Protein AF-K9WEK2-F1 (afdb_monomer)

Solvent-accessible surface area (backbone atoms only — not comparable to full-atom values): 4218 Å² total; per-residue (Å²): 132,89,86,44,73,48,72,45,66,57,95,89,43,75,78,44,78,43,78,51,89,58,60,63,45,35,33,13,39,32,85,86,31,80,41,60,41,94,45,89,91,42,34,64,62,24,35,36,37,36,65,76,49,82,56,91,95,43,73,48,66,51,76,52,74,48,82,126

pLDDT: mean 78.62, std 12.07, range [48.78, 91.44]

Radius of gyration: 12.63 Å; Cα contacts (8 Å, |Δi|>4): 121; chains: 1; bounding box: 36×18×28 Å

Organism: NCBI:txid1173027

Secondary structure (DSSP, 8-state):
-PPEEEEEEETTEEEEEEEE-SSEEEEESSTTSSEE---TTS-SS-EEEEEEEEETTEEEEEEEE---

InterPro domains:
  IPR008984 SMAD/FHA domain superfamily [SSF49879] (5-51)

Foldseek 3Di:
DDWDWDFDDDPNDGPDIDTDPDQKAWDFCAPPGNHHDVDPQTHRTAWMWGFDDDDPNDTDTDIDGDDD

Structure (mmCIF, N/CA/C/O backbone):
data_AF-K9WEK2-F1
#
_entry.id   AF-K9WEK2-F1
#
loop_
_atom_site.group_PDB
_atom_site.id
_atom_site.type_symbol
_atom_site.label_atom_id
_atom_site.label_alt_id
_atom_site.label_comp_id
_atom_site.label_asym_id
_atom_site.label_entity_id
_atom_site.label_seq_id
_atom_site.pdbx_PDB_ins_code
_atom_site.Cartn_x
_atom_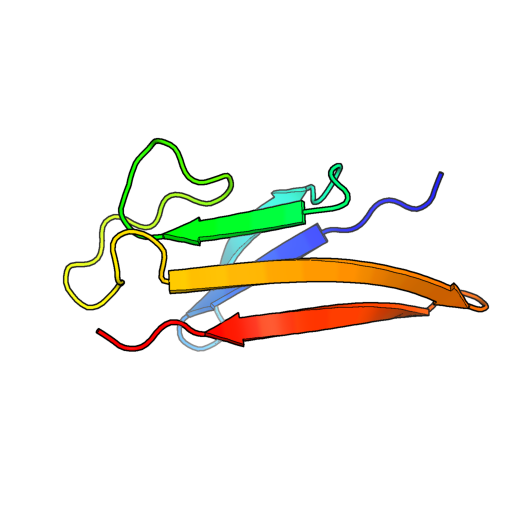site.Cartn_y
_atom_site.Cartn_z
_atom_site.occupancy
_atom_site.B_iso_or_equiv
_atom_site.auth_seq_id
_atom_site.auth_comp_id
_atom_site.auth_asym_id
_atom_site.auth_atom_id
_atom_site.pdbx_PDB_model_num
ATOM 1 N N . MET A 1 1 ? 20.165 -4.023 -5.100 1.00 53.53 1 MET A N 1
ATOM 2 C CA . MET A 1 1 ? 18.877 -3.352 -5.402 1.00 53.53 1 MET A CA 1
ATOM 3 C C . MET A 1 1 ? 18.415 -2.629 -4.147 1.00 53.53 1 MET A C 1
ATOM 5 O O . MET A 1 1 ? 18.544 -3.205 -3.077 1.00 53.53 1 MET A O 1
ATOM 9 N N . ALA A 1 2 ? 17.962 -1.378 -4.248 1.00 66.38 2 ALA A N 1
ATOM 10 C CA . ALA A 1 2 ? 17.521 -0.608 -3.081 1.00 66.38 2 ALA A CA 1
ATOM 11 C C . ALA A 1 2 ? 16.216 -1.189 -2.505 1.00 66.38 2 ALA A C 1
ATOM 13 O O . ALA A 1 2 ? 15.264 -1.409 -3.255 1.00 66.38 2 ALA A O 1
ATOM 14 N N . GLU A 1 3 ? 16.184 -1.454 -1.197 1.00 71.19 3 GLU A N 1
ATOM 15 C CA . GLU A 1 3 ? 14.987 -1.914 -0.483 1.00 71.19 3 GLU A CA 1
ATOM 16 C C . GLU A 1 3 ? 14.168 -0.693 -0.042 1.00 71.19 3 GLU A C 1
ATOM 18 O O . GLU A 1 3 ? 14.660 0.143 0.715 1.00 71.19 3 GLU A O 1
ATOM 23 N N . PHE A 1 4 ? 12.916 -0.589 -0.497 1.00 79.56 4 PHE A N 1
ATOM 24 C CA . PHE A 1 4 ? 11.981 0.438 -0.037 1.00 79.56 4 PHE A CA 1
ATOM 25 C C . PHE A 1 4 ? 10.991 -0.156 0.962 1.00 79.56 4 PHE A C 1
ATOM 27 O O . PHE A 1 4 ? 10.499 -1.274 0.786 1.00 79.56 4 PHE A O 1
ATOM 34 N N . LYS A 1 5 ? 10.697 0.596 2.025 1.00 83.56 5 LYS A N 1
ATOM 35 C CA . LYS A 1 5 ? 9.739 0.211 3.066 1.00 83.56 5 LYS A CA 1
ATOM 36 C C . LYS A 1 5 ? 8.713 1.324 3.240 1.00 83.56 5 LYS A C 1
ATOM 38 O O . LYS A 1 5 ? 9.087 2.473 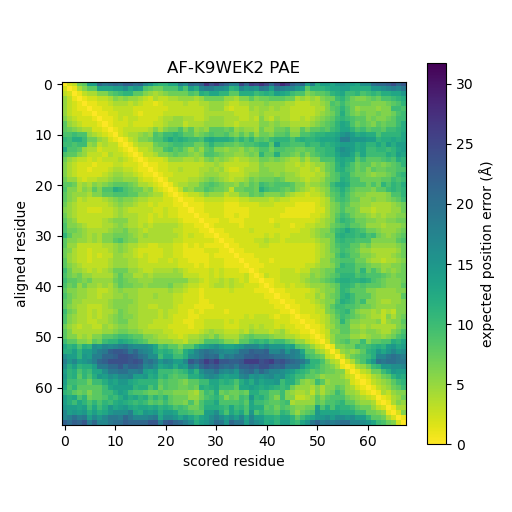3.454 1.00 83.56 5 LYS A O 1
ATOM 43 N N . LEU A 1 6 ? 7.437 0.970 3.161 1.00 84.00 6 LEU A N 1
ATOM 44 C CA . LEU A 1 6 ? 6.313 1.837 3.491 1.00 84.00 6 LEU A CA 1
ATOM 45 C C . LEU A 1 6 ? 5.945 1.604 4.957 1.00 84.00 6 LEU A C 1
ATOM 47 O O . LEU A 1 6 ? 5.721 0.460 5.355 1.00 84.00 6 LEU A O 1
ATOM 51 N N . ARG A 1 7 ? 5.894 2.671 5.755 1.00 86.31 7 ARG A N 1
ATOM 52 C CA . ARG A 1 7 ? 5.478 2.621 7.162 1.00 86.31 7 ARG A CA 1
ATOM 53 C C . ARG A 1 7 ? 4.126 3.304 7.296 1.00 86.31 7 ARG A C 1
ATOM 55 O O . ARG A 1 7 ? 4.002 4.475 6.957 1.00 86.31 7 ARG A O 1
ATOM 62 N N . LEU A 1 8 ? 3.141 2.561 7.776 1.00 83.81 8 LEU A N 1
ATOM 63 C CA . LEU A 1 8 ? 1.854 3.089 8.194 1.00 83.81 8 LEU A CA 1
ATOM 64 C C . LEU A 1 8 ? 1.964 3.460 9.671 1.00 83.81 8 LEU A C 1
ATOM 66 O O . LEU A 1 8 ? 2.373 2.624 10.482 1.00 83.81 8 LEU A O 1
ATOM 70 N N . GLN A 1 9 ? 1.655 4.714 9.989 1.00 85.06 9 GLN A N 1
ATOM 71 C CA . GLN A 1 9 ? 1.683 5.229 11.351 1.00 85.06 9 GLN A CA 1
ATOM 72 C C . GLN A 1 9 ? 0.328 5.829 11.708 1.00 85.06 9 GLN A C 1
ATOM 74 O O . GLN A 1 9 ? -0.224 6.613 10.936 1.00 85.06 9 GLN A O 1
ATOM 79 N N . LEU A 1 10 ? -0.176 5.473 12.882 1.00 79.69 10 LEU A N 1
ATOM 80 C CA . LEU A 1 10 ? -1.387 6.016 13.483 1.00 79.69 10 LEU A CA 1
ATOM 81 C C . LEU A 1 10 ? -0.979 6.660 14.798 1.00 79.69 10 LEU A C 1
ATOM 83 O O . LEU A 1 10 ? -0.451 5.969 15.657 1.00 79.69 10 LEU A O 1
ATOM 87 N N . GLN A 1 11 ? -1.206 7.970 14.938 1.00 78.06 11 GLN A N 1
ATOM 88 C CA . GLN A 1 11 ? -0.911 8.703 16.178 1.00 78.06 11 GLN A CA 1
ATOM 89 C C . GLN A 1 11 ? 0.479 8.365 16.754 1.00 78.06 11 GLN A C 1
ATOM 91 O O . GLN A 1 11 ? 0.614 8.056 17.928 1.00 78.06 11 GLN A O 1
ATOM 96 N N . GLU A 1 12 ? 1.504 8.413 15.895 1.00 77.81 12 GLU A N 1
ATOM 97 C CA . GLU A 1 12 ? 2.923 8.154 16.214 1.00 77.81 12 GLU A CA 1
ATOM 98 C C . GLU A 1 12 ? 3.323 6.673 16.360 1.00 77.81 12 GLU A C 1
ATOM 100 O O . GLU A 1 12 ? 4.496 6.343 16.152 1.00 77.81 12 GLU A O 1
ATOM 105 N N . ASP A 1 13 ? 2.366 5.763 16.545 1.00 77.44 13 ASP A N 1
ATOM 106 C CA . ASP A 1 13 ? 2.619 4.324 16.569 1.00 77.44 13 ASP A CA 1
ATOM 107 C C . ASP A 1 13 ? 2.725 3.724 15.167 1.00 77.44 13 ASP A C 1
ATOM 109 O O . ASP A 1 13 ? 1.937 3.997 14.259 1.00 77.44 13 ASP A O 1
ATOM 113 N N . VAL A 1 14 ? 3.731 2.868 14.978 1.00 81.06 14 VAL A N 1
ATOM 114 C CA . VAL A 1 14 ? 3.950 2.153 13.716 1.00 81.06 14 VAL A CA 1
ATOM 115 C C . VAL A 1 14 ? 3.037 0.940 13.684 1.00 81.06 14 VAL A C 1
ATOM 117 O O . VAL A 1 14 ? 3.374 -0.113 14.216 1.00 81.06 14 VAL A O 1
ATOM 120 N N . GLU A 1 15 ? 1.906 1.074 13.006 1.00 83.38 15 GLU A N 1
ATOM 121 C CA . GLU A 1 15 ? 0.946 -0.016 12.863 1.00 83.38 15 GLU A CA 1
ATOM 122 C C . GLU A 1 15 ? 1.493 -1.117 11.943 1.00 83.38 15 GLU A C 1
ATOM 124 O O . GLU A 1 15 ? 1.383 -2.311 12.225 1.00 83.38 15 GLU A O 1
ATOM 129 N N . LYS A 1 16 ? 2.105 -0.728 10.815 1.00 83.94 16 LYS A N 1
ATOM 130 C CA . LYS A 1 16 ? 2.539 -1.692 9.799 1.00 83.94 16 LYS A CA 1
ATOM 131 C C . LYS A 1 16 ? 3.735 -1.198 9.007 1.00 83.94 16 LYS A C 1
ATOM 133 O O . LYS A 1 16 ? 3.796 -0.048 8.587 1.00 83.94 16 LYS A O 1
ATOM 138 N N . THR A 1 17 ? 4.680 -2.096 8.744 1.00 86.31 17 THR A N 1
ATOM 139 C CA . THR A 1 17 ? 5.775 -1.852 7.798 1.00 86.31 17 THR A CA 1
ATOM 140 C C . THR A 1 17 ? 5.684 -2.864 6.667 1.00 86.31 17 THR A C 1
ATOM 142 O O . THR A 1 17 ? 5.684 -4.068 6.908 1.00 86.31 17 THR A O 1
ATOM 145 N N . VAL A 1 18 ? 5.609 -2.378 5.432 1.00 85.88 18 VAL A N 1
ATOM 146 C CA . VAL A 1 18 ? 5.463 -3.200 4.225 1.00 85.88 18 VAL A CA 1
ATOM 147 C C . VAL A 1 18 ? 6.638 -2.955 3.293 1.00 85.88 18 VAL A C 1
ATOM 149 O O . VAL A 1 18 ? 7.078 -1.819 3.118 1.00 85.88 18 VAL A O 1
ATOM 152 N N . ARG A 1 19 ? 7.160 -4.017 2.679 1.00 83.50 19 ARG A N 1
ATOM 153 C CA . ARG A 1 19 ? 8.191 -3.895 1.643 1.00 83.50 19 ARG A CA 1
ATOM 154 C C . ARG A 1 19 ? 7.547 -3.433 0.339 1.00 83.50 19 ARG A C 1
ATOM 156 O O . ARG A 1 19 ? 6.595 -4.050 -0.124 1.00 83.50 19 ARG A O 1
ATOM 163 N N . VAL A 1 20 ? 8.103 -2.387 -0.261 1.00 82.06 20 VAL A N 1
ATOM 164 C CA . VAL A 1 20 ? 7.724 -1.900 -1.590 1.00 82.06 20 VAL A CA 1
ATOM 165 C C . VAL A 1 20 ? 8.745 -2.447 -2.581 1.00 82.06 20 VAL A C 1
ATOM 167 O O . VAL A 1 20 ? 9.839 -1.908 -2.740 1.00 82.06 20 VAL A O 1
ATOM 170 N N . ASN A 1 21 ? 8.414 -3.581 -3.193 1.00 77.25 21 ASN A N 1
ATOM 171 C CA . ASN A 1 21 ? 9.276 -4.303 -4.135 1.00 77.25 21 ASN A CA 1
ATOM 172 C C . ASN A 1 21 ? 8.796 -4.211 -5.594 1.00 77.25 21 ASN A C 1
ATOM 174 O O . ASN A 1 21 ? 9.363 -4.873 -6.459 1.00 77.25 21 ASN A O 1
ATOM 178 N N . ARG A 1 22 ? 7.763 -3.407 -5.856 1.00 78.62 22 ARG A N 1
ATOM 179 C CA . ARG A 1 22 ? 7.143 -3.207 -7.168 1.00 78.62 22 ARG A CA 1
ATOM 180 C C . ARG A 1 22 ? 7.282 -1.749 -7.595 1.00 78.62 22 ARG A C 1
ATOM 182 O O . ARG A 1 22 ? 7.429 -0.866 -6.750 1.00 78.62 22 ARG A O 1
ATOM 189 N N . ASP A 1 23 ? 7.239 -1.510 -8.901 1.00 82.31 23 ASP A N 1
ATOM 190 C CA . ASP A 1 23 ? 7.283 -0.152 -9.462 1.00 82.31 23 ASP A CA 1
ATOM 191 C C . ASP A 1 23 ? 5.963 0.602 -9.259 1.00 82.31 23 ASP A C 1
ATOM 193 O O . ASP A 1 23 ? 5.949 1.830 -9.174 1.00 82.31 23 ASP A O 1
ATOM 197 N N . GLU A 1 24 ? 4.874 -0.150 -9.115 1.00 85.88 24 GLU A N 1
ATOM 198 C CA . GLU A 1 24 ? 3.558 0.311 -8.702 1.00 85.88 24 GLU A CA 1
ATOM 199 C C . GLU A 1 24 ? 3.168 -0.371 -7.390 1.00 85.88 24 GLU A C 1
ATOM 201 O O . GLU A 1 24 ? 3.293 -1.588 -7.260 1.00 85.88 24 GLU A O 1
ATOM 206 N N . PHE A 1 25 ? 2.682 0.413 -6.430 1.00 88.44 25 PHE A N 1
ATOM 207 C CA . PHE A 1 25 ? 2.165 -0.085 -5.161 1.00 88.44 25 PHE A CA 1
ATOM 208 C C . PHE A 1 25 ? 0.829 0.586 -4.850 1.00 88.44 25 PHE A C 1
ATOM 210 O O . PHE A 1 25 ? 0.757 1.809 -4.706 1.00 88.44 25 PHE A O 1
ATOM 217 N N . VAL A 1 26 ? -0.234 -0.205 -4.755 1.00 90.81 26 VAL A N 1
ATOM 218 C CA . VAL A 1 26 ? -1.607 0.268 -4.574 1.00 90.81 26 VAL A CA 1
ATOM 219 C C . VAL A 1 26 ? -2.067 0.037 -3.139 1.00 90.81 26 VAL A C 1
ATOM 221 O O . VAL A 1 26 ? -1.978 -1.066 -2.602 1.00 90.81 26 VAL A O 1
ATOM 224 N N . VAL A 1 27 ? -2.618 1.081 -2.528 1.00 90.62 27 VAL A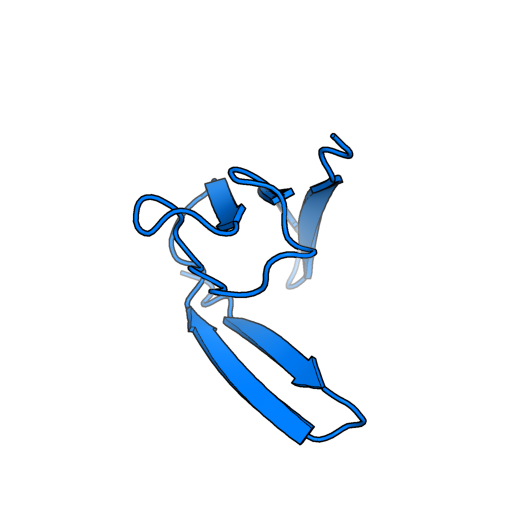 N 1
ATOM 225 C CA . VAL A 1 27 ? -3.262 1.043 -1.214 1.00 90.62 27 VAL A CA 1
ATOM 226 C C . VAL A 1 27 ? -4.768 1.163 -1.394 1.00 90.62 27 VAL A C 1
ATOM 228 O O . VAL A 1 27 ? -5.250 2.030 -2.130 1.00 90.62 27 VAL A O 1
ATOM 231 N N . GLY A 1 28 ? -5.535 0.325 -0.703 1.00 91.12 28 GLY A N 1
ATOM 232 C CA . GLY A 1 28 ? -6.987 0.401 -0.774 1.00 91.12 28 GLY A CA 1
ATOM 233 C C . GLY A 1 28 ? -7.712 -0.574 0.139 1.00 91.12 28 GLY A C 1
ATOM 234 O O . GLY A 1 28 ? -7.114 -1.390 0.839 1.00 91.12 28 GLY A O 1
ATOM 235 N N . ARG A 1 29 ? -9.042 -0.480 0.112 1.00 91.44 29 ARG A N 1
ATOM 236 C CA . ARG A 1 29 ? -9.950 -1.330 0.893 1.00 91.44 29 ARG A CA 1
ATOM 237 C C . ARG A 1 29 ? -10.237 -2.680 0.245 1.00 91.44 29 ARG A C 1
ATOM 239 O O . ARG A 1 29 ? -10.937 -3.497 0.829 1.00 91.44 29 ARG A O 1
ATOM 246 N N . LEU A 1 30 ? -9.759 -2.944 -0.966 1.00 89.69 30 LEU A N 1
ATOM 247 C CA . LEU A 1 30 ? -9.912 -4.267 -1.563 1.00 89.69 30 LEU A CA 1
ATOM 248 C C . LEU A 1 30 ? -8.717 -5.165 -1.216 1.00 89.69 30 LEU A C 1
ATOM 250 O O . LEU A 1 30 ? -7.582 -4.690 -1.209 1.00 89.69 30 LEU A O 1
ATOM 254 N N . PRO A 1 31 ? -8.938 -6.475 -1.005 1.00 89.75 31 PRO A N 1
ATOM 255 C CA . PRO A 1 31 ? -7.856 -7.430 -0.759 1.00 89.75 31 PRO A CA 1
ATOM 256 C C . PRO A 1 31 ? -6.951 -7.645 -1.985 1.00 89.75 31 PRO A C 1
ATOM 258 O O . PRO A 1 31 ? -5.915 -8.288 -1.874 1.00 89.75 31 PRO A O 1
ATOM 261 N N . ILE A 1 32 ? -7.339 -7.114 -3.152 1.00 90.38 32 ILE A N 1
ATOM 262 C CA . ILE A 1 32 ? -6.530 -7.116 -4.377 1.00 90.38 32 ILE A CA 1
ATOM 263 C C . ILE A 1 32 ? -5.403 -6.066 -4.351 1.00 90.38 32 ILE A C 1
ATOM 265 O O . ILE A 1 32 ? -4.485 -6.143 -5.161 1.00 90.38 32 ILE A O 1
ATOM 269 N N . CYS A 1 33 ? -5.466 -5.078 -3.449 1.00 90.31 33 CYS A N 1
ATOM 270 C CA . CYS A 1 33 ? -4.441 -4.042 -3.312 1.00 90.31 33 CYS A CA 1
ATOM 271 C C . CYS A 1 33 ? -3.174 -4.584 -2.628 1.00 90.31 33 CYS A C 1
ATOM 273 O O . CYS A 1 33 ? -3.258 -5.456 -1.765 1.00 90.31 33 CYS A O 1
ATOM 275 N N . ASP A 1 34 ? -2.005 -4.018 -2.950 1.00 90.88 34 ASP A N 1
ATOM 276 C CA . ASP A 1 34 ? -0.728 -4.392 -2.319 1.00 90.88 34 ASP A CA 1
ATOM 277 C C . ASP A 1 34 ? -0.732 -4.121 -0.808 1.00 90.88 34 ASP 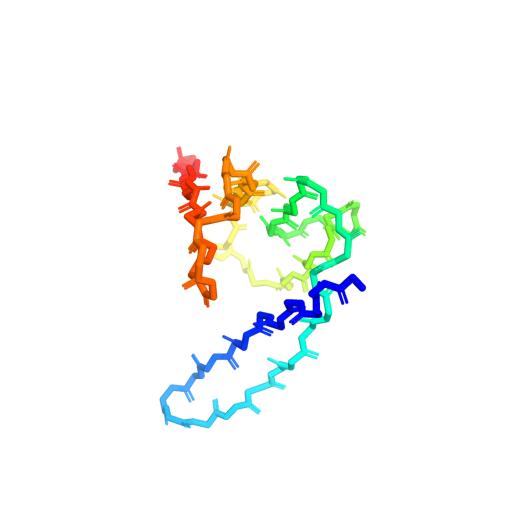A C 1
ATOM 279 O O . ASP A 1 34 ? -0.203 -4.904 -0.016 1.00 90.88 34 ASP A O 1
ATOM 283 N N . LEU A 1 35 ? -1.371 -3.019 -0.401 1.00 89.31 35 LEU A N 1
ATOM 284 C CA . LEU A 1 35 ? -1.714 -2.749 0.987 1.00 89.31 35 LEU A CA 1
ATOM 285 C C . LEU A 1 35 ? -3.232 -2.693 1.150 1.00 89.31 35 LEU A C 1
ATOM 287 O O . LEU A 1 35 ? -3.879 -1.687 0.853 1.00 89.31 35 LEU A O 1
ATOM 291 N N . TYR A 1 36 ? -3.769 -3.789 1.675 1.00 91.19 36 TYR A N 1
ATOM 292 C CA . TYR A 1 36 ? -5.152 -3.884 2.113 1.00 91.19 36 TYR A CA 1
ATOM 293 C C . TYR A 1 36 ? -5.349 -3.184 3.462 1.00 91.19 36 TYR A C 1
ATOM 295 O O . TYR A 1 36 ? -4.692 -3.533 4.448 1.00 91.19 36 TYR A O 1
ATOM 303 N N . LEU A 1 37 ? -6.275 -2.224 3.490 1.00 88.12 37 LEU A N 1
ATOM 304 C CA . LEU A 1 37 ? -6.708 -1.509 4.686 1.00 88.12 37 LEU A CA 1
ATOM 305 C C . LEU A 1 37 ? -8.238 -1.622 4.838 1.00 88.12 37 LE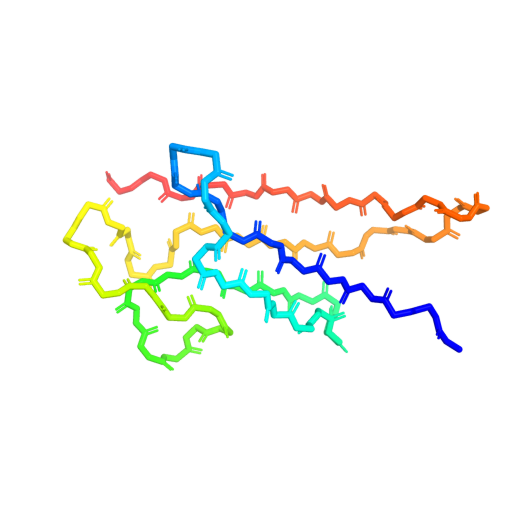U A C 1
ATOM 307 O O . LEU A 1 37 ? -8.973 -0.992 4.073 1.00 88.12 37 LEU A O 1
ATOM 311 N N . PRO A 1 38 ? -8.749 -2.411 5.800 1.00 88.00 38 PRO A N 1
ATOM 312 C CA . PRO A 1 38 ? -10.172 -2.735 5.938 1.00 88.00 38 PRO A CA 1
ATOM 313 C C . PRO A 1 38 ? -11.025 -1.605 6.554 1.00 88.00 38 PRO A C 1
ATOM 315 O O . PRO A 1 38 ? -11.976 -1.878 7.281 1.00 88.00 38 PRO A O 1
ATOM 318 N N . PHE A 1 39 ? -10.725 -0.336 6.275 1.00 86.12 39 PHE A N 1
ATOM 319 C CA . PHE A 1 39 ? -11.438 0.811 6.850 1.00 86.12 39 PHE A CA 1
ATOM 320 C C . PHE A 1 39 ? -12.454 1.380 5.864 1.00 86.12 39 PHE A C 1
ATOM 322 O O . PHE A 1 39 ? -12.127 1.591 4.701 1.00 86.12 39 PHE A O 1
ATOM 329 N N . LEU A 1 40 ? -13.683 1.654 6.314 1.00 86.38 40 LEU A N 1
ATOM 330 C CA . LEU A 1 40 ? -14.776 2.117 5.445 1.00 86.38 40 LEU A CA 1
ATOM 331 C C . LEU A 1 40 ? -14.466 3.448 4.739 1.00 86.38 40 LEU A C 1
ATOM 333 O O . LEU A 1 40 ? -14.883 3.645 3.601 1.00 86.38 40 LEU A O 1
ATOM 337 N N . GLU A 1 41 ? -13.699 4.316 5.397 1.00 86.00 41 GLU A N 1
ATOM 338 C CA . GLU A 1 41 ? -13.268 5.625 4.887 1.00 86.00 41 GLU A CA 1
ATOM 339 C C . GLU A 1 41 ? -12.238 5.522 3.750 1.00 86.00 41 GLU A C 1
ATOM 341 O O . GLU A 1 41 ? -11.945 6.501 3.065 1.00 86.00 41 GLU A O 1
ATOM 346 N N . ILE A 1 42 ? -11.697 4.324 3.513 1.00 85.62 42 ILE A N 1
ATOM 347 C CA . ILE A 1 42 ? -10.724 4.065 2.460 1.00 85.62 42 ILE A CA 1
ATOM 348 C C . ILE A 1 42 ? -11.449 3.572 1.205 1.00 85.62 42 ILE A C 1
ATOM 350 O O . ILE A 1 42 ? -12.179 2.574 1.189 1.00 85.62 42 ILE A O 1
ATOM 354 N N . SER A 1 43 ? -11.214 4.278 0.102 1.00 86.56 43 SER A N 1
ATOM 355 C CA . SER A 1 43 ? -11.673 3.896 -1.233 1.00 86.56 43 SER A CA 1
ATOM 356 C C . SER A 1 43 ? -11.215 2.479 -1.605 1.00 86.56 43 SER A C 1
ATOM 358 O O . SER A 1 43 ? -10.171 1.991 -1.169 1.00 86.56 43 SER A O 1
ATOM 360 N N . ARG A 1 44 ? -11.968 1.815 -2.492 1.00 90.06 44 ARG A N 1
ATOM 361 C CA . ARG A 1 44 ? -11.593 0.494 -3.045 1.00 90.06 44 ARG A CA 1
ATOM 362 C C . ARG A 1 44 ? -10.165 0.488 -3.601 1.00 90.06 44 ARG A C 1
ATOM 364 O O . ARG A 1 44 ? -9.411 -0.428 -3.302 1.00 90.06 44 ARG A O 1
ATOM 371 N N . HIS A 1 45 ? -9.817 1.554 -4.319 1.00 89.94 45 HIS A N 1
ATOM 372 C CA . HIS A 1 45 ? -8.461 1.922 -4.713 1.00 89.94 45 HIS A CA 1
ATOM 373 C C . HIS A 1 45 ? -8.250 3.347 -4.212 1.00 89.94 45 HIS A C 1
ATOM 375 O O . HIS A 1 45 ? -8.908 4.261 -4.7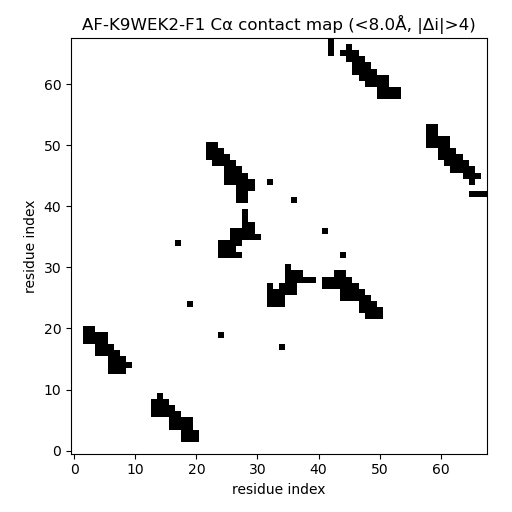03 1.00 89.94 45 HIS A O 1
ATOM 381 N N . HIS A 1 46 ? -7.446 3.524 -3.170 1.00 88.50 46 HIS A N 1
ATOM 382 C CA . HIS A 1 46 ? -7.345 4.799 -2.466 1.00 88.50 46 HIS A CA 1
ATOM 383 C C . HIS A 1 46 ? -6.141 5.601 -2.915 1.00 88.50 46 HIS A C 1
ATOM 385 O O . HIS A 1 46 ? -6.278 6.775 -3.250 1.00 88.50 46 HIS A O 1
ATOM 391 N N . SER A 1 47 ? -4.975 4.970 -2.974 1.00 88.50 47 SER A N 1
ATOM 392 C CA . SER A 1 47 ? -3.783 5.620 -3.492 1.00 88.50 47 SER A CA 1
ATOM 393 C C . SER A 1 47 ? -2.899 4.655 -4.258 1.00 88.50 47 SER A C 1
ATOM 395 O O . SER A 1 47 ? -2.904 3.446 -4.029 1.00 88.50 47 SER A O 1
ATOM 397 N N . ARG A 1 48 ? -2.138 5.211 -5.197 1.00 88.75 48 ARG A N 1
ATOM 398 C CA . ARG A 1 48 ? -1.108 4.498 -5.946 1.00 88.75 48 ARG A CA 1
ATOM 399 C C . ARG A 1 48 ? 0.213 5.223 -5.772 1.00 88.75 48 ARG A C 1
ATOM 401 O O . ARG A 1 48 ? 0.277 6.434 -5.978 1.00 88.75 48 ARG A O 1
ATOM 408 N N . PHE A 1 49 ? 1.246 4.466 -5.440 1.00 85.94 49 PHE A N 1
ATOM 409 C CA . PHE A 1 49 ? 2.631 4.897 -5.418 1.00 85.94 49 PHE A CA 1
ATOM 410 C C . PHE A 1 49 ? 3.334 4.381 -6.669 1.00 85.94 49 PHE A C 1
ATOM 412 O O . PHE A 1 49 ? 3.371 3.173 -6.899 1.00 85.94 49 PHE A O 1
ATOM 419 N N . VAL A 1 50 ? 3.884 5.292 -7.472 1.00 84.00 50 VAL A N 1
ATOM 420 C CA . VAL A 1 50 ? 4.686 4.943 -8.654 1.00 84.00 50 VAL A CA 1
ATOM 421 C C . VAL A 1 50 ? 6.121 5.389 -8.440 1.00 84.00 50 VAL A C 1
ATOM 423 O O . VAL A 1 50 ? 6.376 6.544 -8.088 1.00 84.00 50 VAL A O 1
ATOM 426 N N . LYS A 1 51 ? 7.060 4.473 -8.660 1.00 78.81 51 LYS A N 1
ATOM 427 C CA . LYS A 1 51 ? 8.495 4.737 -8.601 1.00 78.81 51 LYS A CA 1
ATOM 428 C C . LYS A 1 51 ? 8.943 5.416 -9.897 1.00 78.81 51 LYS A C 1
ATOM 430 O O . LYS A 1 51 ? 8.923 4.797 -10.953 1.00 78.81 51 LYS A O 1
ATOM 435 N N . ILE A 1 52 ? 9.344 6.686 -9.815 1.00 75.19 52 ILE A N 1
ATOM 436 C CA . ILE A 1 52 ? 9.640 7.503 -11.010 1.00 75.19 52 ILE A CA 1
ATOM 437 C C . ILE A 1 52 ? 11.138 7.525 -11.338 1.00 75.19 52 ILE A C 1
ATOM 439 O O . ILE A 1 52 ? 11.512 7.492 -12.505 1.00 75.19 52 ILE A O 1
ATOM 443 N N . ALA A 1 53 ? 12.011 7.557 -10.328 1.00 66.06 53 ALA A N 1
ATOM 444 C CA . ALA A 1 53 ? 13.461 7.479 -10.507 1.00 66.06 53 ALA A CA 1
ATOM 445 C C . ALA A 1 53 ? 14.159 7.141 -9.181 1.00 66.06 53 ALA A C 1
ATOM 447 O O . ALA A 1 53 ? 13.657 7.465 -8.100 1.00 66.06 53 ALA A O 1
ATOM 448 N N . ILE A 1 54 ? 15.343 6.528 -9.268 1.00 61.41 54 ILE A N 1
ATOM 449 C CA . ILE A 1 54 ? 16.277 6.389 -8.144 1.00 61.41 54 ILE A CA 1
ATOM 450 C C . ILE A 1 54 ? 17.442 7.339 -8.421 1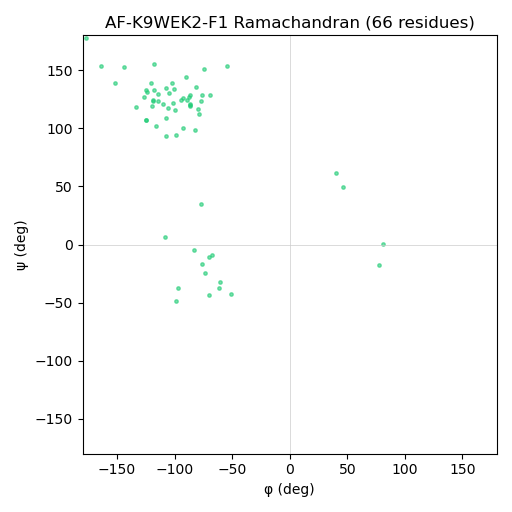.00 61.41 54 ILE A C 1
ATOM 452 O O . ILE A 1 54 ? 18.385 6.962 -9.109 1.00 61.41 54 ILE A O 1
ATOM 456 N N . ASN A 1 55 ? 17.384 8.566 -7.904 1.00 53.66 55 ASN A N 1
ATOM 457 C CA . ASN A 1 55 ? 18.535 9.468 -7.948 1.00 53.66 55 ASN A CA 1
ATOM 458 C C . ASN A 1 55 ? 19.226 9.433 -6.585 1.00 53.66 55 ASN A C 1
ATOM 460 O O . ASN A 1 55 ? 18.632 9.801 -5.574 1.00 53.66 55 ASN A O 1
ATOM 464 N N . SER A 1 56 ? 20.468 8.942 -6.568 1.00 48.78 56 SER A N 1
ATOM 465 C CA . SER A 1 56 ? 21.436 9.084 -5.470 1.00 48.78 56 SER A CA 1
ATOM 466 C C . SER A 1 56 ? 20.828 8.949 -4.064 1.00 48.78 56 SER A C 1
ATOM 468 O O . SER A 1 56 ? 20.822 9.891 -3.275 1.00 48.78 56 SER A O 1
ATOM 470 N N . GLY A 1 57 ? 20.260 7.774 -3.765 1.00 57.31 57 GLY A N 1
ATOM 471 C CA . GLY A 1 57 ? 19.749 7.429 -2.431 1.00 57.31 57 GLY A CA 1
ATOM 472 C C . GLY A 1 57 ? 18.359 7.970 -2.072 1.00 57.31 57 GLY A C 1
ATOM 473 O O . GLY A 1 57 ? 17.876 7.679 -0.980 1.00 57.31 57 GLY A O 1
ATOM 474 N N . LYS A 1 58 ? 17.683 8.704 -2.968 1.00 55.56 58 LYS A N 1
ATOM 475 C CA . LYS A 1 58 ? 16.305 9.185 -2.772 1.00 55.56 58 LYS A CA 1
ATOM 476 C C . LYS A 1 58 ? 15.390 8.615 -3.859 1.00 55.56 58 LYS A C 1
ATOM 478 O O . LYS A 1 58 ? 15.645 8.793 -5.049 1.00 55.56 58 LYS A O 1
ATOM 483 N N . ALA A 1 59 ? 14.326 7.918 -3.458 1.00 59.06 59 ALA A N 1
ATOM 484 C CA . ALA A 1 59 ? 13.256 7.546 -4.380 1.00 59.06 59 ALA A CA 1
ATOM 485 C C . ALA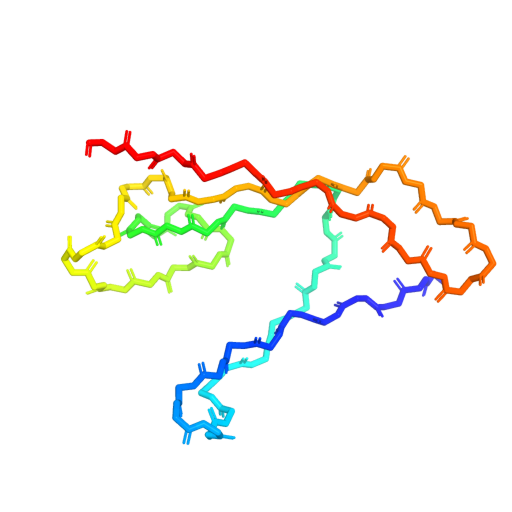 A 1 59 ? 12.223 8.661 -4.449 1.00 59.06 59 ALA A C 1
ATOM 487 O O . ALA A 1 59 ? 11.691 9.086 -3.425 1.00 59.06 59 ALA A O 1
ATOM 488 N N . VAL A 1 60 ? 11.931 9.100 -5.669 1.00 59.34 60 VAL A N 1
ATOM 489 C CA . VAL A 1 60 ? 10.779 9.957 -5.938 1.00 59.34 60 VAL A CA 1
ATOM 490 C C . VAL A 1 60 ? 9.582 9.046 -6.169 1.00 59.34 60 VAL A C 1
ATOM 492 O O . VAL A 1 60 ? 9.591 8.214 -7.082 1.00 59.34 60 VAL A O 1
ATOM 495 N N . VAL A 1 61 ? 8.571 9.199 -5.319 1.00 61.53 61 VAL A N 1
ATOM 496 C CA . VAL A 1 61 ? 7.316 8.458 -5.398 1.00 61.53 61 VAL A CA 1
ATOM 497 C C . VAL A 1 61 ? 6.206 9.451 -5.709 1.00 61.53 61 VAL A C 1
ATOM 499 O O . VAL A 1 61 ? 6.027 10.418 -4.972 1.00 61.53 61 VAL A O 1
ATOM 502 N N . SER A 1 62 ? 5.462 9.225 -6.791 1.00 65.56 62 SER A N 1
ATOM 503 C CA . SER A 1 62 ? 4.213 9.961 -7.017 1.00 65.56 62 SER A CA 1
ATOM 504 C C . SER A 1 62 ? 3.076 9.246 -6.305 1.00 65.56 62 SER A C 1
ATOM 506 O O . SER A 1 62 ? 2.920 8.037 -6.476 1.00 65.56 62 SER A O 1
ATOM 508 N N . CYS A 1 63 ? 2.317 9.990 -5.499 1.00 64.56 63 CYS A N 1
ATOM 509 C CA . CYS A 1 63 ? 1.103 9.523 -4.845 1.00 64.56 63 CYS A CA 1
ATOM 510 C C . CYS A 1 63 ? -0.104 10.145 -5.547 1.00 64.56 63 CYS A C 1
ATOM 512 O O . CYS A 1 63 ? -0.266 11.366 -5.548 1.00 64.56 63 CYS A O 1
ATOM 514 N N . SER A 1 64 ? -0.957 9.313 -6.134 1.00 73.31 64 SER A N 1
ATOM 515 C CA . SER A 1 64 ? -2.252 9.748 -6.662 1.00 73.31 64 SER A CA 1
ATOM 516 C C . SER A 1 64 ? -3.352 9.227 -5.750 1.00 73.31 64 SER A C 1
ATOM 518 O O . SER A 1 64 ? -3.585 8.021 -5.711 1.00 73.31 64 SER A O 1
ATOM 520 N N . ALA A 1 65 ? -3.992 10.125 -4.997 1.00 71.62 65 ALA A N 1
ATOM 521 C CA . ALA A 1 65 ? -5.134 9.797 -4.154 1.00 71.62 65 ALA A CA 1
ATOM 522 C C . ALA A 1 65 ? -6.429 9.882 -4.974 1.00 71.62 65 ALA A C 1
ATOM 524 O O . ALA A 1 65 ? -6.762 10.935 -5.517 1.00 71.62 65 ALA A O 1
ATOM 525 N N . PHE A 1 66 ? -7.163 8.775 -5.058 1.00 61.78 66 PHE A N 1
ATOM 526 C CA . PHE A 1 66 ? -8.469 8.712 -5.703 1.00 61.78 66 PHE A CA 1
ATOM 527 C C . PHE A 1 66 ? -9.548 8.946 -4.644 1.00 61.78 66 PHE A C 1
ATOM 529 O O . PHE A 1 66 ? -9.904 8.053 -3.866 1.00 61.78 66 PHE A O 1
ATOM 536 N N . LYS A 1 67 ? -10.052 10.181 -4.600 1.00 54.84 67 LYS A N 1
ATOM 537 C CA . LYS A 1 67 ? -11.229 10.530 -3.804 1.00 54.84 67 LYS A CA 1
ATOM 538 C C . LYS A 1 67 ? -12.464 10.078 -4.587 1.00 54.84 67 LYS A C 1
ATOM 540 O O . LYS A 1 67 ? -12.653 10.520 -5.719 1.00 54.84 67 LYS A O 1
ATOM 545 N N . LEU A 1 68 ? -13.216 9.135 -4.020 1.00 54.91 68 LEU A N 1
ATOM 546 C CA . LEU A 1 68 ? -14.581 8.827 -4.455 1.00 54.91 68 LEU A CA 1
ATOM 547 C C . LEU A 1 68 ? -15.539 9.838 -3.826 1.00 54.91 68 LEU A C 1
ATOM 549 O O . LEU A 1 68 ? -15.265 10.240 -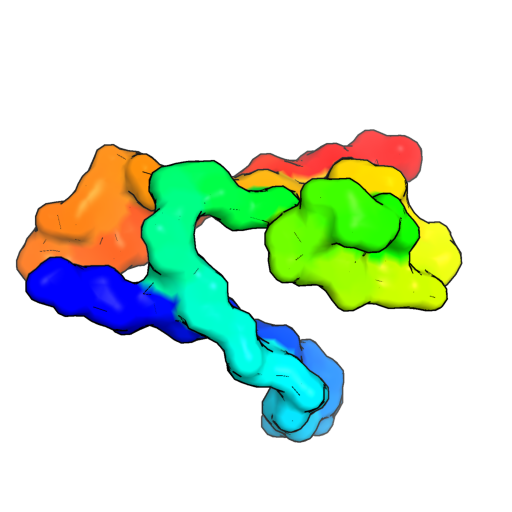2.670 1.00 54.91 68 LEU A O 1
#

Nearest PDB structures (foldseek):
  3hx1-assembly2_B  TM=8.456E-01  e=8.785E-03  Synechocystis sp. PCC 6803
  4h87-assembly2_A  TM=7.546E-01  e=2.679E-03  Homo sapiens
  3hx1-assembly1_A  TM=8.822E-01  e=1.591E-02  Synechocystis sp. PCC 6803
  8p5x-assembly1_G  TM=7.624E-01  e=4.851E-03  Corynebacterium glutamicum ATCC 13032
  2aff-assembly1_A  TM=7.573E-01  e=7.020E-02  Homo sapiens

Mean predicted aligned error: 6.99 Å

Sequence (68 aa):
MAEFKLRLQLQEDVEKTVRVNRDEFVVGRLPICDLYLPFLEISRHHSRFVKIAINSGKAVVSCSAFKL